Protein AF-A0A5B8B2B7-F1 (afdb_monomer_lite)

Foldseek 3Di:
DDLPDQDPLLLVLLVVQPPDPKDFDDPVSLVSQVVCVVVVQWDADPVDRRIIHGDPNVNVSSVVVVVVVVVVVVVVD

Structure (mmCIF, N/CA/C/O backbone):
data_AF-A0A5B8B2B7-F1
#
_entry.id   AF-A0A5B8B2B7-F1
#
loop_
_atom_site.group_PDB
_atom_site.id
_atom_site.type_symbol
_atom_site.label_atom_id
_atom_site.label_alt_id
_atom_site.label_comp_id
_atom_site.label_asym_id
_atom_site.label_entity_id
_atom_site.label_seq_id
_atom_site.pdbx_PDB_ins_code
_atom_site.Cartn_x
_atom_site.Cartn_y
_atom_site.Cartn_z
_atom_site.occupancy
_atom_site.B_iso_or_equiv
_atom_site.auth_seq_id
_atom_site.auth_comp_id
_atom_site.auth_asym_id
_atom_site.auth_atom_id
_atom_site.pdbx_PDB_model_num
ATOM 1 N N . MET A 1 1 ? 7.668 -15.906 -3.758 1.00 40.00 1 MET A N 1
ATOM 2 C CA . MET A 1 1 ? 6.243 -15.575 -3.549 1.00 40.00 1 MET A CA 1
ATOM 3 C C . MET A 1 1 ? 5.828 -14.730 -4.743 1.00 40.00 1 MET A C 1
ATOM 5 O O . MET A 1 1 ? 6.375 -13.658 -4.914 1.00 40.00 1 MET A O 1
ATOM 9 N N . THR A 1 2 ? 5.020 -15.260 -5.663 1.00 39.94 2 THR A N 1
ATOM 10 C CA . THR A 1 2 ? 4.671 -14.574 -6.923 1.00 39.94 2 THR A CA 1
ATOM 11 C C . THR A 1 2 ? 3.947 -13.264 -6.633 1.00 39.94 2 THR A C 1
ATOM 13 O O . THR A 1 2 ? 2.846 -13.296 -6.077 1.00 39.94 2 THR A O 1
ATOM 16 N N . VAL A 1 3 ? 4.539 -12.133 -7.025 1.00 52.34 3 VAL A N 1
ATOM 17 C CA . VAL A 1 3 ? 3.897 -10.814 -7.021 1.00 52.34 3 VAL A CA 1
ATOM 18 C C . VAL A 1 3 ? 2.639 -10.901 -7.886 1.00 52.34 3 VAL A C 1
ATOM 20 O O . VAL A 1 3 ? 2.682 -10.821 -9.111 1.00 52.34 3 VAL A O 1
ATOM 23 N N . ARG A 1 4 ? 1.478 -11.129 -7.262 1.00 58.78 4 ARG A N 1
ATOM 24 C CA . ARG A 1 4 ? 0.186 -10.962 -7.936 1.00 58.78 4 ARG A CA 1
ATOM 25 C C . ARG A 1 4 ? 0.114 -9.506 -8.382 1.00 58.78 4 ARG A C 1
ATOM 27 O O . ARG A 1 4 ? 0.116 -8.627 -7.522 1.00 58.78 4 ARG A O 1
ATOM 34 N N . VAL A 1 5 ? 0.047 -9.283 -9.698 1.00 72.38 5 VAL A N 1
ATOM 35 C CA . VAL A 1 5 ? 0.052 -7.962 -10.349 1.00 72.38 5 VAL A CA 1
ATOM 36 C C . VAL A 1 5 ? -0.800 -6.971 -9.552 1.00 72.38 5 VAL A C 1
ATOM 38 O O . VAL A 1 5 ? -2.018 -7.129 -9.426 1.00 72.38 5 VAL A O 1
ATOM 41 N N . LEU A 1 6 ? -0.143 -5.979 -8.953 1.00 83.12 6 LEU A N 1
ATOM 42 C CA . LEU A 1 6 ? -0.811 -4.900 -8.237 1.00 83.12 6 LEU A CA 1
ATOM 43 C C . LEU A 1 6 ? -1.526 -4.001 -9.251 1.00 83.12 6 LEU A C 1
ATOM 45 O O . LEU A 1 6 ? -0.967 -3.644 -10.288 1.00 83.12 6 LEU A O 1
ATOM 49 N N . GLY A 1 7 ? -2.768 -3.616 -8.958 1.00 87.88 7 GLY A N 1
ATOM 50 C CA . GLY A 1 7 ? -3.474 -2.631 -9.776 1.00 87.88 7 GLY A CA 1
ATOM 51 C C . GLY A 1 7 ? -2.841 -1.241 -9.649 1.00 87.88 7 GLY A C 1
ATOM 52 O O . GLY A 1 7 ? -2.284 -0.908 -8.605 1.00 87.88 7 GLY A O 1
ATOM 53 N N . LYS A 1 8 ? -2.990 -0.385 -10.671 1.00 90.12 8 LYS A N 1
ATOM 54 C CA . LYS A 1 8 ? -2.404 0.975 -10.697 1.00 90.12 8 LYS A CA 1
ATOM 55 C C . LYS A 1 8 ? -2.719 1.794 -9.435 1.00 90.12 8 LYS A C 1
ATOM 57 O O . LYS A 1 8 ? -1.832 2.420 -8.867 1.00 90.12 8 LYS A O 1
ATOM 62 N N . THR A 1 9 ? -3.963 1.737 -8.953 1.00 92.81 9 THR A N 1
ATOM 63 C CA . THR A 1 9 ? -4.385 2.425 -7.719 1.00 92.81 9 THR A CA 1
ATOM 64 C C . THR A 1 9 ? -3.703 1.858 -6.475 1.00 92.81 9 THR A C 1
ATOM 66 O O . THR A 1 9 ? -3.335 2.611 -5.581 1.00 92.81 9 THR A O 1
ATOM 69 N N . GLN A 1 10 ? -3.500 0.540 -6.415 1.00 93.31 10 GLN A N 1
ATOM 70 C CA . GLN A 1 10 ? -2.820 -0.113 -5.294 1.00 93.31 10 GLN A CA 1
ATOM 71 C C . GLN A 1 10 ? -1.337 0.265 -5.253 1.00 93.31 10 GLN A C 1
ATOM 73 O O . GLN A 1 10 ? -0.822 0.591 -4.188 1.00 93.31 10 GLN A O 1
ATOM 78 N N . VAL A 1 11 ? -0.682 0.293 -6.417 1.00 92.50 11 VAL A N 1
ATOM 79 C CA . VAL A 1 11 ? 0.700 0.773 -6.564 1.00 92.50 11 VAL A CA 1
ATOM 80 C C . VAL A 1 11 ? 0.811 2.227 -6.101 1.00 92.50 11 VAL A C 1
ATOM 82 O O . VAL A 1 11 ? 1.675 2.543 -5.291 1.00 92.50 11 VAL A O 1
ATOM 85 N N . ALA A 1 12 ? -0.096 3.105 -6.544 1.00 91.75 12 ALA A N 1
ATOM 86 C CA . ALA A 1 12 ? -0.100 4.512 -6.140 1.00 91.75 12 ALA A CA 1
ATOM 87 C C . ALA A 1 12 ? -0.286 4.695 -4.622 1.00 91.75 12 ALA A C 1
ATOM 89 O O . ALA A 1 12 ? 0.402 5.516 -4.011 1.00 91.75 12 ALA A O 1
ATOM 90 N N . ILE A 1 13 ? -1.182 3.915 -4.008 1.00 93.38 13 ILE A N 1
ATOM 91 C CA . ILE A 1 13 ? -1.399 3.897 -2.554 1.00 93.38 13 ILE A CA 1
ATOM 92 C C . ILE A 1 13 ? -0.129 3.442 -1.825 1.00 93.38 13 ILE A C 1
ATOM 94 O O . ILE A 1 13 ? 0.349 4.170 -0.958 1.00 93.38 13 ILE A O 1
ATOM 98 N N . LEU A 1 14 ? 0.452 2.294 -2.202 1.00 91.19 14 LEU A N 1
ATOM 99 C CA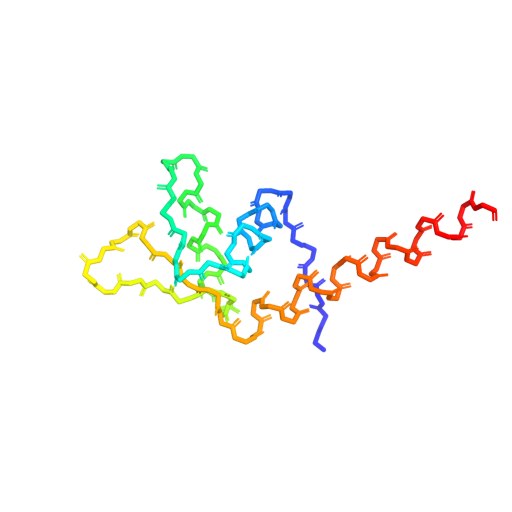 . LEU A 1 14 ? 1.674 1.776 -1.575 1.00 91.19 14 LEU A CA 1
ATOM 100 C C . LEU A 1 14 ? 2.832 2.761 -1.711 1.00 91.19 14 LEU A C 1
ATOM 102 O O . LEU A 1 14 ? 3.467 3.113 -0.720 1.00 91.19 14 LEU A O 1
ATOM 106 N N . ARG A 1 15 ? 3.064 3.294 -2.910 1.00 91.00 15 ARG A N 1
ATOM 107 C CA . ARG A 1 15 ? 4.133 4.270 -3.129 1.00 91.00 15 ARG A CA 1
ATOM 108 C C . ARG A 1 15 ? 3.936 5.533 -2.288 1.00 91.00 15 ARG A C 1
ATOM 110 O O . ARG A 1 15 ? 4.901 6.056 -1.748 1.00 91.00 15 ARG A O 1
ATOM 117 N N . SER A 1 16 ? 2.692 5.980 -2.107 1.00 90.88 16 SER A N 1
ATOM 118 C CA . SER A 1 16 ? 2.370 7.134 -1.253 1.00 90.88 16 SER A CA 1
ATOM 119 C C . SER A 1 16 ? 2.549 6.859 0.244 1.00 90.88 16 SER A C 1
ATOM 121 O O . SER A 1 16 ? 2.677 7.805 1.019 1.00 90.88 16 SER A O 1
ATOM 123 N N . THR A 1 17 ? 2.536 5.591 0.667 1.00 88.56 17 THR A N 1
ATOM 124 C CA . THR A 1 17 ? 2.799 5.201 2.063 1.00 88.56 17 THR A CA 1
ATOM 125 C C . THR A 1 17 ? 4.289 5.123 2.397 1.00 88.56 17 THR A C 1
ATOM 127 O O . THR A 1 17 ? 4.652 5.283 3.561 1.00 88.56 17 THR A O 1
ATOM 130 N N . VAL A 1 18 ? 5.166 4.926 1.405 1.00 84.94 18 VAL A N 1
ATOM 131 C CA . VAL A 1 18 ? 6.620 4.910 1.626 1.00 84.94 18 VAL A CA 1
ATOM 132 C C . VAL A 1 18 ? 7.101 6.308 2.022 1.00 84.94 18 VAL A C 1
ATOM 134 O O . VAL A 1 18 ? 6.804 7.296 1.355 1.00 84.94 18 VAL A O 1
ATOM 137 N N . GLY A 1 19 ? 7.841 6.399 3.129 1.00 81.19 19 GLY A N 1
ATOM 138 C CA . GLY A 1 19 ? 8.375 7.668 3.638 1.00 81.19 19 GLY A CA 1
ATOM 139 C C . GLY A 1 19 ? 7.359 8.545 4.381 1.00 81.19 19 GLY A C 1
ATOM 140 O O . GLY A 1 19 ? 7.688 9.668 4.755 1.00 81.19 19 GLY A O 1
ATOM 141 N N . ARG A 1 20 ? 6.138 8.051 4.632 1.00 87.12 20 ARG A N 1
ATOM 142 C CA . ARG A 1 20 ? 5.131 8.721 5.469 1.00 87.12 20 ARG A CA 1
ATOM 143 C C . ARG A 1 20 ? 4.816 7.892 6.708 1.00 87.12 20 ARG A C 1
ATOM 145 O O . ARG A 1 20 ? 4.919 6.672 6.690 1.00 87.12 20 ARG A O 1
ATOM 152 N N . TRP A 1 21 ? 4.385 8.560 7.779 1.00 83.38 21 TRP A N 1
ATOM 153 C CA . TRP A 1 21 ? 3.959 7.886 9.013 1.00 83.38 21 TRP A CA 1
ATOM 154 C C . TRP A 1 21 ? 2.656 7.100 8.798 1.00 83.38 21 TRP A C 1
ATOM 156 O O . TRP A 1 21 ? 2.493 5.991 9.302 1.00 83.38 21 TRP A O 1
ATOM 166 N N . PHE A 1 22 ? 1.740 7.670 8.013 1.00 89.88 22 PHE A N 1
ATOM 167 C CA . PHE A 1 22 ? 0.507 7.030 7.567 1.00 89.88 22 PHE A CA 1
ATOM 168 C C . PHE A 1 22 ? 0.004 7.688 6.275 1.00 89.88 22 PHE A C 1
ATOM 170 O O . PHE A 1 22 ? 0.285 8.856 5.990 1.00 89.88 22 PHE A O 1
ATOM 177 N N . LEU A 1 23 ? -0.792 6.949 5.511 1.00 92.75 23 LEU A N 1
ATOM 178 C CA . LEU A 1 23 ? -1.638 7.461 4.442 1.00 92.75 23 LEU A CA 1
ATOM 179 C C . LEU A 1 23 ? -3.065 7.587 4.968 1.00 92.75 23 LEU A C 1
ATOM 181 O O . LEU A 1 23 ? -3.576 6.663 5.592 1.00 92.75 23 LEU A O 1
ATOM 185 N N . THR A 1 24 ? -3.721 8.712 4.687 1.00 94.31 24 THR A N 1
ATOM 186 C CA . THR A 1 24 ? -5.179 8.819 4.823 1.00 94.31 24 THR A CA 1
ATOM 187 C C . THR A 1 24 ? -5.800 8.658 3.446 1.00 94.31 24 THR A C 1
ATOM 189 O O . THR A 1 24 ? -5.475 9.416 2.534 1.00 94.31 24 THR A O 1
ATOM 192 N N . THR A 1 25 ? -6.658 7.660 3.284 1.00 92.56 25 THR A N 1
ATOM 193 C CA . THR A 1 25 ? -7.308 7.343 2.012 1.00 92.56 25 THR A CA 1
ATOM 194 C C . THR A 1 25 ? -8.539 8.209 1.771 1.00 92.56 25 THR A C 1
ATOM 196 O O . THR A 1 25 ? -9.294 8.548 2.688 1.00 92.56 25 THR A O 1
ATOM 199 N N . THR A 1 26 ? -8.776 8.535 0.502 1.00 93.62 26 THR A N 1
ATOM 200 C CA . THR A 1 26 ? -10.063 9.071 0.044 1.00 93.62 26 THR A CA 1
ATOM 201 C C . THR A 1 26 ? -11.075 7.943 -0.181 1.00 93.62 26 THR A C 1
ATOM 203 O O . THR A 1 26 ? -10.722 6.762 -0.206 1.00 93.62 26 THR A O 1
ATOM 206 N N . GLU A 1 27 ? -12.350 8.286 -0.372 1.00 90.81 27 GLU A N 1
ATOM 207 C CA . GLU A 1 27 ? -13.422 7.303 -0.588 1.00 90.81 27 GLU A CA 1
ATOM 208 C C . GLU A 1 27 ? -13.142 6.369 -1.780 1.00 90.81 27 GLU A C 1
ATOM 210 O O . GLU A 1 27 ? -13.232 5.150 -1.646 1.00 90.81 27 GLU A O 1
ATOM 215 N N . GLY A 1 28 ? -12.654 6.911 -2.902 1.00 90.56 28 GLY A N 1
ATOM 216 C CA . GLY A 1 28 ? -12.276 6.119 -4.081 1.00 90.56 28 GLY A CA 1
ATOM 217 C C . GLY A 1 28 ? -11.039 5.229 -3.894 1.00 90.56 28 GLY A C 1
ATOM 218 O O . GLY A 1 28 ? -10.825 4.288 -4.658 1.00 90.56 28 GLY A O 1
ATOM 219 N N . GLN A 1 29 ? -10.219 5.485 -2.873 1.00 93.81 29 GLN A N 1
ATOM 220 C CA . GLN A 1 29 ? -9.020 4.695 -2.573 1.00 93.81 29 GLN A CA 1
ATOM 221 C C . GLN A 1 29 ? -9.300 3.554 -1.592 1.00 93.81 29 GLN A C 1
ATOM 223 O O . GLN A 1 29 ? -8.515 2.606 -1.509 1.00 93.81 29 GLN A O 1
ATOM 228 N N . GLN A 1 30 ? -10.425 3.613 -0.878 1.00 94.25 30 GLN A N 1
ATOM 229 C CA . GLN A 1 30 ? -10.643 2.797 0.308 1.00 94.25 30 GLN A CA 1
ATOM 230 C C . GLN A 1 30 ? -10.680 1.297 0.010 1.00 94.25 30 GLN A C 1
ATOM 232 O O . GLN A 1 30 ? -9.983 0.520 0.658 1.00 94.25 30 GLN A O 1
ATOM 237 N N . ASN A 1 31 ? -11.391 0.887 -1.041 1.00 94.88 31 ASN A N 1
ATOM 238 C CA . ASN A 1 31 ? -11.441 -0.520 -1.451 1.00 94.88 31 ASN A CA 1
ATOM 239 C C . ASN A 1 31 ? -10.067 -1.060 -1.876 1.00 94.88 31 ASN A C 1
ATOM 241 O O . ASN A 1 31 ? -9.755 -2.227 -1.652 1.00 94.88 31 ASN A O 1
ATOM 245 N N . SER A 1 32 ? -9.225 -0.219 -2.484 1.00 94.94 32 SER A N 1
ATOM 246 C CA . SER A 1 32 ? -7.877 -0.624 -2.894 1.00 94.94 32 SER A CA 1
ATOM 247 C C . SER A 1 32 ? -6.938 -0.764 -1.697 1.00 94.94 32 SER A C 1
ATOM 249 O O . SER A 1 32 ? -6.155 -1.712 -1.661 1.00 94.94 32 SER A O 1
ATOM 251 N N . ALA A 1 33 ? -7.045 0.134 -0.714 1.00 94.62 33 ALA A N 1
ATOM 252 C CA . ALA A 1 33 ? -6.283 0.062 0.530 1.00 94.62 33 ALA A CA 1
ATOM 253 C C . ALA A 1 33 ? -6.682 -1.149 1.382 1.00 94.62 33 ALA A C 1
ATOM 255 O O . ALA A 1 33 ? -5.809 -1.859 1.870 1.00 94.62 33 ALA A O 1
ATOM 256 N N . LEU A 1 34 ? -7.980 -1.458 1.478 1.00 95.12 34 LEU A N 1
ATOM 257 C CA . LEU A 1 34 ? -8.457 -2.662 2.165 1.00 95.12 34 LEU A CA 1
ATOM 258 C C . LEU A 1 34 ? -7.918 -3.939 1.511 1.00 95.12 34 LEU A C 1
ATOM 260 O O . LEU A 1 34 ? -7.350 -4.778 2.194 1.00 95.12 34 LEU A O 1
ATOM 264 N N . ARG A 1 35 ? -7.945 -4.039 0.177 1.00 94.62 35 ARG A N 1
ATOM 265 C CA . ARG A 1 35 ? -7.344 -5.186 -0.531 1.00 94.62 35 ARG A CA 1
ATOM 266 C C . ARG A 1 35 ? -5.839 -5.329 -0.300 1.00 94.62 35 ARG A C 1
ATOM 268 O O . ARG A 1 35 ? -5.308 -6.426 -0.439 1.00 94.62 35 ARG A O 1
ATOM 275 N N . LEU A 1 36 ? -5.131 -4.228 -0.060 1.00 94.44 36 LEU A N 1
ATOM 276 C CA . LEU A 1 36 ? -3.712 -4.259 0.293 1.00 94.44 36 LEU A CA 1
ATOM 277 C C . LEU A 1 36 ? -3.511 -4.698 1.747 1.00 94.44 36 LEU A C 1
ATOM 279 O O . LEU A 1 36 ? -2.583 -5.454 2.022 1.00 94.44 36 LEU A O 1
ATOM 283 N N . HIS A 1 37 ? -4.400 -4.277 2.645 1.00 95.38 37 HIS A N 1
ATOM 284 C CA . HIS A 1 37 ? -4.429 -4.732 4.029 1.00 95.38 37 HIS A CA 1
ATOM 285 C C . HIS A 1 37 ? -4.703 -6.236 4.141 1.00 95.38 37 HIS A C 1
ATOM 287 O O . HIS A 1 37 ? -3.922 -6.943 4.766 1.00 95.38 37 HIS A O 1
ATOM 293 N N . ASP A 1 38 ? -5.705 -6.752 3.425 1.00 95.25 38 ASP A N 1
ATOM 294 C CA . ASP A 1 38 ? -6.028 -8.188 3.384 1.00 95.25 38 ASP A CA 1
ATOM 295 C C . ASP A 1 38 ? -4.863 -9.044 2.849 1.00 95.25 38 ASP A C 1
ATOM 297 O O . ASP A 1 38 ? -4.786 -10.246 3.087 1.00 95.25 38 ASP A O 1
ATOM 301 N N . ARG A 1 39 ? -3.942 -8.425 2.099 1.00 92.56 39 ARG A N 1
ATOM 302 C CA . ARG A 1 39 ? -2.716 -9.050 1.579 1.00 92.56 39 ARG A CA 1
ATOM 303 C C . ARG A 1 39 ? -1.511 -8.902 2.514 1.00 92.56 39 ARG A C 1
ATOM 305 O O . ARG A 1 39 ? -0.424 -9.334 2.144 1.00 92.56 39 ARG A O 1
ATOM 312 N N . GLY A 1 40 ? -1.668 -8.262 3.672 1.00 95.25 40 GLY A N 1
ATOM 313 C CA . GLY A 1 40 ? -0.582 -7.987 4.617 1.00 95.25 40 GLY A CA 1
ATOM 314 C C . GLY A 1 40 ? 0.415 -6.926 4.139 1.00 95.25 40 GLY A C 1
ATOM 315 O O . GLY A 1 40 ? 1.530 -6.853 4.652 1.00 95.25 40 GLY A O 1
ATOM 316 N N . LEU A 1 41 ? 0.052 -6.110 3.143 1.00 94.88 41 LEU A N 1
ATOM 317 C CA . LEU A 1 41 ? 0.920 -5.056 2.597 1.00 94.88 41 LEU A CA 1
ATOM 318 C C . LEU A 1 41 ? 0.697 -3.701 3.286 1.00 94.88 41 LEU A C 1
ATOM 320 O O . LEU A 1 41 ? 1.570 -2.836 3.258 1.00 94.88 41 LEU A O 1
ATOM 324 N N . LEU A 1 42 ? -0.463 -3.512 3.914 1.00 95.50 42 LEU A N 1
ATOM 325 C CA . LEU A 1 42 ? -0.774 -2.343 4.731 1.00 95.50 42 LEU A CA 1
ATOM 326 C C . LEU A 1 42 ? -1.327 -2.779 6.087 1.00 95.50 42 LEU A C 1
ATOM 328 O O . LEU A 1 42 ? -2.121 -3.712 6.162 1.00 95.50 42 LEU A O 1
ATOM 332 N N . ASP A 1 43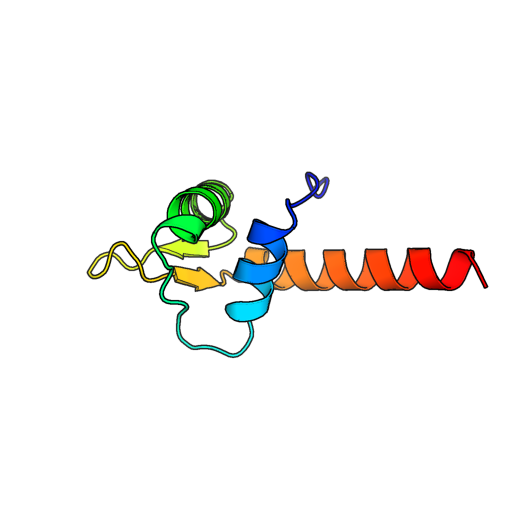 ? -0.998 -2.028 7.128 1.00 95.69 43 ASP A N 1
ATOM 333 C CA . ASP A 1 43 ? -1.672 -2.093 8.420 1.00 95.69 43 ASP A CA 1
ATOM 334 C C . ASP A 1 43 ? -2.708 -0.983 8.505 1.00 95.69 43 ASP A C 1
ATOM 336 O O . ASP A 1 43 ? -2.425 0.176 8.195 1.00 95.69 43 ASP A O 1
ATOM 340 N N . ARG A 1 44 ? -3.925 -1.340 8.912 1.00 95.75 44 ARG A N 1
ATOM 341 C CA . ARG A 1 44 ? -5.016 -0.391 9.122 1.00 95.75 44 ARG A CA 1
ATOM 342 C C . ARG A 1 44 ? -4.988 0.116 10.560 1.00 95.75 44 ARG A C 1
ATOM 344 O O . ARG A 1 44 ? -4.914 -0.677 11.493 1.00 95.75 44 ARG A O 1
ATOM 351 N N . ASP A 1 45 ? -5.104 1.427 10.738 1.00 94.50 45 ASP A N 1
ATOM 352 C CA . ASP A 1 45 ? -5.175 2.042 12.065 1.00 94.50 45 ASP A CA 1
ATOM 353 C C . ASP A 1 45 ? -6.492 1.637 12.772 1.00 94.50 45 ASP A C 1
ATOM 355 O O . ASP A 1 45 ? -7.579 1.859 12.222 1.00 94.50 45 ASP A O 1
ATOM 359 N N . PRO A 1 46 ? -6.435 1.072 13.994 1.00 93.44 46 PRO A N 1
ATOM 360 C CA . PRO A 1 46 ? -7.627 0.645 14.728 1.00 93.44 46 PRO A CA 1
ATOM 361 C C . PRO A 1 46 ? -8.519 1.811 15.179 1.00 93.44 46 PRO A C 1
ATOM 363 O O . PRO A 1 46 ? -9.708 1.618 15.418 1.00 93.44 46 PRO A O 1
ATOM 366 N N . LYS A 1 47 ? -7.969 3.025 15.300 1.00 94.31 47 LYS A N 1
ATOM 367 C CA . LYS A 1 47 ? -8.689 4.235 15.730 1.00 94.31 47 LYS A CA 1
ATOM 368 C C . LYS A 1 47 ? -9.184 5.070 14.555 1.00 94.31 47 LYS A C 1
ATOM 370 O O . LYS A 1 47 ? -10.067 5.907 14.729 1.00 94.31 47 LYS A O 1
ATOM 375 N N . ASN A 1 48 ? -8.625 4.870 13.363 1.00 94.12 48 ASN A N 1
ATOM 376 C CA . ASN A 1 48 ? -9.046 5.578 12.165 1.00 94.12 48 ASN A CA 1
ATOM 377 C C . ASN A 1 48 ? -9.087 4.645 10.959 1.00 94.12 48 ASN A C 1
ATOM 379 O O . ASN A 1 48 ? -8.089 4.353 10.311 1.00 94.12 48 ASN A O 1
ATOM 383 N N . SER A 1 49 ? -10.307 4.280 10.587 1.00 91.50 49 SER A N 1
ATOM 384 C CA . SER A 1 49 ? -10.599 3.296 9.554 1.00 91.50 49 SER A CA 1
ATOM 385 C C . SER A 1 49 ? -10.113 3.687 8.140 1.00 91.50 49 SER A C 1
ATOM 387 O O . SER A 1 49 ? -10.107 2.829 7.250 1.00 91.50 49 SER A O 1
ATOM 389 N N . ARG A 1 50 ? -9.710 4.951 7.933 1.00 93.56 50 ARG A N 1
ATOM 390 C CA . ARG A 1 50 ? -9.136 5.519 6.698 1.00 93.56 50 ARG A CA 1
ATOM 391 C C . ARG A 1 50 ? -7.616 5.688 6.744 1.00 93.56 50 ARG A C 1
ATOM 393 O O . ARG A 1 50 ? -7.032 6.136 5.760 1.00 93.56 50 ARG A O 1
ATOM 400 N N . ARG A 1 51 ? -6.965 5.392 7.870 1.00 95.69 51 ARG A N 1
ATOM 401 C CA . ARG A 1 51 ? -5.509 5.485 7.991 1.00 95.69 51 ARG A CA 1
ATOM 402 C C . ARG A 1 51 ? -4.859 4.127 7.806 1.00 95.69 51 ARG A C 1
ATOM 404 O O . ARG A 1 51 ? -5.299 3.134 8.381 1.00 95.69 51 ARG A O 1
ATOM 411 N N . PHE A 1 52 ? -3.807 4.120 6.998 1.00 96.06 52 PHE A N 1
ATOM 412 C CA . PHE A 1 52 ? -3.033 2.932 6.684 1.00 96.06 52 PHE A CA 1
ATOM 413 C C . PHE A 1 52 ? -1.539 3.232 6.739 1.00 96.06 52 PHE A C 1
ATOM 415 O O . PHE A 1 52 ? -1.104 4.306 6.319 1.00 96.06 52 PHE A O 1
ATOM 422 N N . THR A 1 53 ? -0.751 2.265 7.187 1.00 95.50 53 THR A N 1
ATOM 423 C CA . THR A 1 53 ? 0.712 2.342 7.226 1.00 95.50 53 THR A CA 1
ATOM 424 C C . THR A 1 53 ? 1.300 1.165 6.458 1.00 95.50 53 THR A C 1
ATOM 426 O O . THR A 1 53 ? 0.738 0.074 6.458 1.00 95.50 53 THR A O 1
ATOM 429 N N . ALA A 1 54 ? 2.418 1.380 5.764 1.00 94.56 54 ALA A N 1
ATOM 430 C CA . ALA A 1 54 ? 3.080 0.310 5.029 1.00 94.56 54 ALA A CA 1
ATOM 431 C C . ALA A 1 54 ? 3.738 -0.694 5.979 1.00 94.56 54 ALA A C 1
ATOM 433 O O . ALA A 1 54 ? 4.598 -0.328 6.791 1.00 94.56 54 ALA A O 1
ATOM 434 N N . THR A 1 55 ? 3.412 -1.972 5.803 1.00 94.44 55 THR A N 1
ATOM 435 C CA . THR A 1 55 ? 4.169 -3.058 6.435 1.00 94.44 55 THR A CA 1
ATOM 436 C C . THR A 1 55 ? 5.556 -3.152 5.788 1.00 94.44 55 THR A C 1
ATOM 438 O O . THR A 1 55 ? 5.843 -2.494 4.780 1.00 94.44 55 THR A O 1
ATOM 441 N N . THR A 1 56 ? 6.454 -3.958 6.354 1.00 93.75 56 THR A N 1
ATOM 442 C CA . THR A 1 56 ? 7.730 -4.273 5.688 1.00 93.75 56 THR A CA 1
ATOM 443 C C . THR A 1 56 ? 7.471 -4.942 4.335 1.00 93.75 56 THR A C 1
ATOM 445 O O . THR A 1 56 ? 7.980 -4.479 3.322 1.00 93.75 56 THR A O 1
ATOM 448 N N . ALA A 1 57 ? 6.552 -5.912 4.288 1.00 92.94 57 ALA A N 1
ATOM 449 C CA . ALA A 1 57 ? 6.163 -6.581 3.047 1.00 92.94 57 ALA A CA 1
ATOM 450 C C . ALA A 1 57 ? 5.573 -5.616 2.001 1.00 92.94 57 ALA A C 1
ATOM 452 O O . ALA A 1 57 ? 5.845 -5.753 0.813 1.00 92.94 57 ALA A O 1
ATOM 453 N N . GLY A 1 58 ? 4.788 -4.617 2.421 1.00 93.06 58 GLY A N 1
ATOM 454 C CA . GLY A 1 58 ? 4.273 -3.581 1.522 1.00 93.06 58 GLY A CA 1
ATOM 455 C C . GLY A 1 58 ? 5.363 -2.712 0.902 1.00 93.06 58 GLY A C 1
ATOM 456 O O . GLY A 1 58 ? 5.267 -2.357 -0.274 1.00 93.06 58 GLY A O 1
ATOM 457 N N . ARG A 1 59 ? 6.405 -2.393 1.680 1.00 92.06 59 ARG A N 1
ATOM 458 C CA . ARG A 1 59 ? 7.586 -1.656 1.207 1.00 92.06 59 ARG A CA 1
ATOM 459 C C . ARG A 1 59 ? 8.406 -2.491 0.229 1.00 92.06 59 ARG A C 1
ATOM 461 O O . ARG A 1 59 ? 8.719 -2.014 -0.856 1.00 92.06 59 ARG A O 1
ATOM 468 N N . ASP A 1 60 ? 8.670 -3.745 0.566 1.00 92.25 60 ASP A N 1
ATOM 469 C CA . ASP A 1 60 ? 9.423 -4.645 -0.310 1.00 92.25 60 ASP A CA 1
ATOM 470 C C . ASP A 1 60 ? 8.679 -4.871 -1.634 1.00 92.25 60 ASP A C 1
ATOM 472 O O . ASP A 1 60 ? 9.274 -4.793 -2.706 1.00 92.25 60 ASP A O 1
ATOM 476 N N . ALA A 1 61 ? 7.353 -5.035 -1.578 1.00 91.31 61 ALA A N 1
ATOM 477 C CA . ALA A 1 61 ? 6.523 -5.232 -2.762 1.00 91.31 61 ALA A CA 1
ATOM 478 C C . ALA A 1 61 ? 6.555 -4.043 -3.735 1.00 91.31 61 ALA A C 1
ATOM 480 O O . ALA A 1 61 ? 6.492 -4.250 -4.948 1.00 91.31 61 ALA A O 1
ATOM 481 N N . ILE A 1 62 ? 6.627 -2.800 -3.238 1.00 90.88 62 ILE A N 1
ATOM 482 C CA . ILE A 1 62 ? 6.706 -1.632 -4.125 1.00 90.88 62 ILE A CA 1
ATOM 483 C C . ILE A 1 62 ? 8.110 -1.460 -4.714 1.00 90.88 62 ILE A C 1
ATOM 485 O O . ILE A 1 62 ? 8.221 -1.098 -5.881 1.00 90.88 62 ILE A O 1
ATOM 489 N N . TYR A 1 63 ? 9.168 -1.796 -3.970 1.00 89.94 63 TYR A N 1
ATOM 490 C CA . TYR A 1 63 ? 10.527 -1.808 -4.518 1.00 89.94 63 TYR A CA 1
ATOM 491 C C . TYR A 1 63 ? 10.700 -2.885 -5.593 1.00 89.94 63 TYR A C 1
ATOM 493 O O . TYR A 1 63 ? 11.204 -2.590 -6.673 1.00 89.94 63 TYR A O 1
ATOM 501 N N . GLU A 1 64 ? 10.195 -4.100 -5.358 1.00 90.25 64 GLU A N 1
ATOM 502 C CA . GLU A 1 64 ? 10.229 -5.176 -6.353 1.00 90.25 64 GLU A CA 1
ATOM 503 C C . GLU A 1 64 ? 9.457 -4.794 -7.627 1.00 90.25 64 GLU A C 1
ATOM 505 O O . GLU A 1 64 ? 9.929 -5.0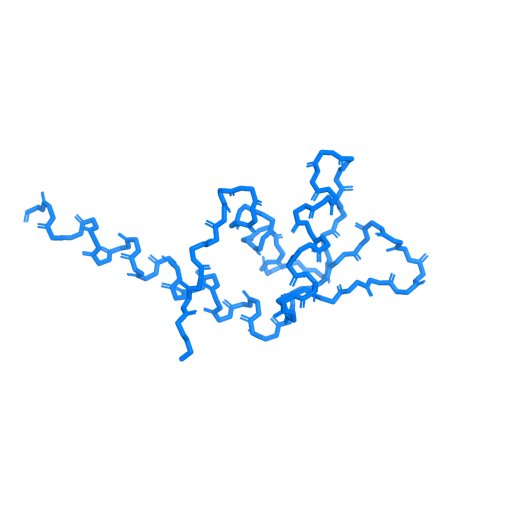36 -8.742 1.00 90.25 64 GLU A O 1
ATOM 510 N N . HIS A 1 65 ? 8.294 -4.149 -7.472 1.00 87.94 65 HIS A N 1
ATOM 511 C CA . HIS A 1 65 ? 7.507 -3.637 -8.593 1.00 87.94 65 HIS A CA 1
ATOM 512 C C . HIS A 1 65 ? 8.276 -2.589 -9.411 1.00 87.94 65 HIS A C 1
ATOM 514 O O . HIS A 1 65 ? 8.290 -2.647 -10.644 1.00 87.94 65 HIS A O 1
ATOM 520 N N . ASP A 1 66 ? 8.934 -1.646 -8.738 1.00 86.62 66 ASP A N 1
ATOM 521 C CA . ASP A 1 66 ? 9.694 -0.575 -9.382 1.00 86.62 66 ASP A CA 1
ATOM 522 C C . ASP A 1 66 ? 10.931 -1.127 -10.114 1.00 86.62 66 ASP A C 1
ATOM 524 O O . ASP A 1 66 ? 11.198 -0.743 -11.258 1.00 86.62 66 ASP A O 1
ATOM 528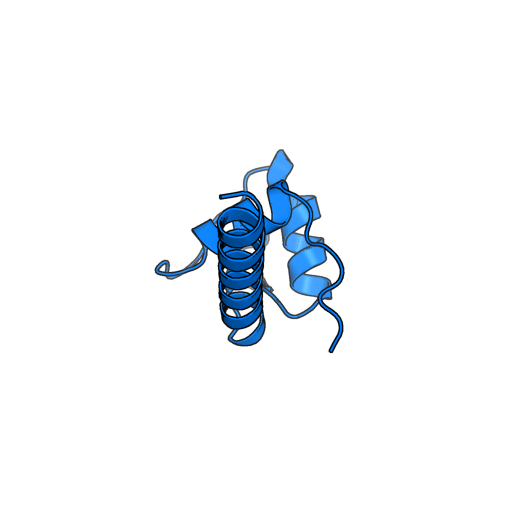 N N . ASP A 1 67 ? 11.617 -2.106 -9.520 1.00 88.06 67 ASP A N 1
ATOM 529 C CA . ASP A 1 67 ? 12.736 -2.824 -10.136 1.00 88.06 67 ASP A CA 1
ATOM 530 C C . ASP A 1 67 ? 12.311 -3.636 -11.363 1.00 88.06 67 ASP A C 1
ATOM 532 O O . ASP A 1 67 ? 13.049 -3.725 -12.352 1.00 88.06 67 ASP A O 1
ATOM 536 N N . GLU A 1 68 ? 11.131 -4.257 -11.326 1.00 86.69 68 GLU A N 1
ATOM 537 C CA . GLU A 1 68 ? 10.573 -4.968 -12.475 1.00 86.69 68 GLU A CA 1
ATOM 538 C C . GLU A 1 68 ? 10.264 -4.003 -13.628 1.00 86.69 68 GLU A C 1
ATOM 540 O O . GLU A 1 68 ? 10.636 -4.273 -14.776 1.00 86.69 68 GLU A O 1
ATOM 545 N N . ILE A 1 69 ? 9.647 -2.853 -13.337 1.00 84.12 69 ILE A N 1
ATOM 546 C CA . ILE A 1 69 ? 9.393 -1.815 -14.345 1.00 84.12 69 ILE A CA 1
ATOM 547 C C . ILE A 1 69 ? 10.708 -1.302 -14.941 1.00 84.12 69 ILE A C 1
ATOM 549 O O . ILE A 1 69 ? 10.818 -1.200 -16.165 1.00 84.12 69 ILE A O 1
ATOM 553 N N . ALA A 1 70 ? 11.726 -1.041 -14.118 1.00 82.88 70 ALA A N 1
ATOM 554 C CA . ALA A 1 70 ? 13.036 -0.598 -14.591 1.00 82.88 70 ALA A CA 1
ATOM 555 C C . ALA A 1 70 ? 13.727 -1.648 -15.483 1.00 82.88 70 ALA A C 1
ATOM 557 O O . ALA A 1 70 ? 14.327 -1.304 -16.506 1.00 82.88 70 ALA A O 1
ATOM 558 N N . ARG A 1 71 ? 13.627 -2.941 -15.138 1.00 82.56 71 ARG A N 1
ATOM 559 C CA . ARG A 1 71 ? 14.137 -4.051 -15.966 1.00 82.56 71 ARG A CA 1
ATOM 560 C C . ARG A 1 71 ? 13.427 -4.143 -17.314 1.00 82.56 71 ARG A C 1
ATOM 562 O O . ARG A 1 71 ? 14.096 -4.258 -18.342 1.00 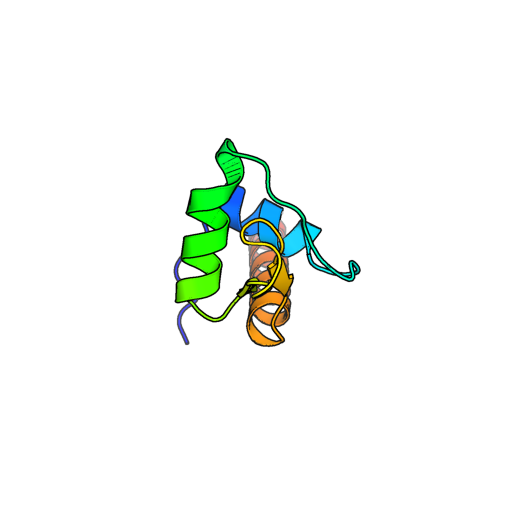82.56 71 ARG A O 1
ATOM 569 N N . ARG A 1 72 ? 12.095 -4.044 -17.323 1.00 78.06 72 ARG A N 1
ATOM 570 C CA . ARG A 1 72 ? 11.305 -4.040 -18.563 1.00 78.06 72 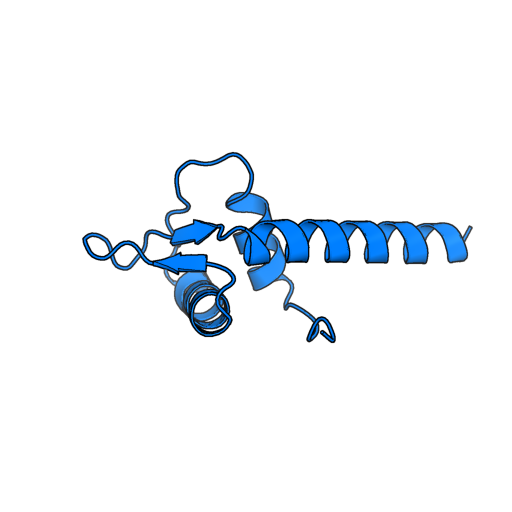ARG A CA 1
ATOM 571 C C . ARG A 1 72 ? 11.659 -2.836 -19.432 1.00 78.06 72 ARG A C 1
ATOM 573 O O . ARG A 1 72 ? 11.938 -3.018 -20.607 1.00 78.06 72 ARG A O 1
ATOM 580 N N . GLY A 1 73 ? 11.752 -1.637 -18.854 1.00 74.12 73 GLY A N 1
ATOM 581 C CA . GLY A 1 73 ? 12.134 -0.421 -19.580 1.00 74.12 73 GLY A CA 1
ATOM 582 C C . GLY A 1 73 ? 13.520 -0.492 -20.234 1.00 74.12 73 GLY A C 1
ATOM 583 O O . GLY A 1 73 ? 13.699 0.037 -21.326 1.00 74.12 73 GLY A O 1
ATOM 584 N N . ARG A 1 74 ? 14.486 -1.189 -19.615 1.00 61.25 74 ARG A N 1
ATOM 585 C CA . ARG A 1 74 ? 15.824 -1.420 -20.193 1.00 61.25 74 ARG A CA 1
ATOM 586 C C . ARG A 1 74 ? 15.853 -2.444 -21.329 1.00 61.25 74 ARG A C 1
ATOM 588 O O . ARG A 1 74 ? 16.728 -2.344 -22.171 1.00 61.25 74 ARG A O 1
ATOM 595 N N . SER A 1 75 ? 14.925 -3.401 -21.367 1.00 59.41 75 SER A N 1
ATOM 596 C CA . SER A 1 75 ? 14.889 -4.429 -22.426 1.00 59.41 75 SER A CA 1
ATOM 597 C C . SER A 1 75 ? 14.314 -3.921 -23.756 1.00 59.41 75 SER A C 1
ATOM 599 O O . SER A 1 75 ? 14.425 -4.608 -24.763 1.00 59.41 75 SER A O 1
ATOM 601 N N . TYR A 1 76 ? 13.693 -2.738 -23.766 1.00 52.34 76 TYR A N 1
ATOM 602 C CA . TYR A 1 76 ? 13.140 -2.096 -24.967 1.00 52.34 76 TYR A CA 1
ATOM 603 C C . TYR A 1 76 ? 14.067 -1.025 -25.571 1.00 52.34 76 TYR A C 1
ATOM 605 O O . TYR A 1 76 ? 13.627 -0.281 -26.448 1.00 52.34 76 TYR A O 1
ATOM 613 N N . ARG A 1 77 ? 15.311 -0.907 -25.087 1.00 49.88 77 ARG A N 1
ATOM 614 C CA . ARG A 1 77 ? 16.278 0.103 -25.530 1.00 49.88 77 ARG A CA 1
ATOM 615 C C . ARG A 1 77 ? 17.484 -0.520 -26.213 1.00 49.88 77 ARG A C 1
ATOM 617 O O . ARG A 1 77 ? 17.910 -1.599 -25.752 1.00 49.88 77 ARG A O 1
#

pLDDT: mean 86.83, std 13.11, range [39.94, 96.06]

Sequence (77 aa):
MTVRVLGKTQVAILRSTVGRWFLTTTEGQQNSALRLHDRGLLDRDPKNSRRFTATTAGRDAIYEHDDEIARRGRSYR

Radius of gyration: 13.04 Å; chains: 1; bounding box: 30×25×41 Å

Secondary structure (DSSP, 8-state):
-------HHHHHHHHHHTTSS-EEPPHHHHHHHHHHHTTTSEEEPSS-TTEEEE-HHHHHHHHHHHHHHHHHHHHT-